Protein AF-A0A2U2HDL1-F1 (afdb_monomer_lite)

Radius of gyration: 18.87 Å; chains: 1; bounding box: 40×38×46 Å

pLDDT: mean 81.17, std 16.38, range [39.19, 97.19]

Secondary structure (DSSP, 8-state):
--SSSSTTSGGG-S--B-STTEEEEEEEE---B---SS--SEETTEESSEEEE-TTTTEEEESS--BSTTT-EEEEEEEEEEETTEEEEEEEEEE--

Organism: NCBI:txid1524097

Structure (mmCIF, N/CA/C/O backbone):
data_AF-A0A2U2HDL1-F1
#
_entry.id   AF-A0A2U2HDL1-F1
#
loop_
_atom_site.group_PDB
_atom_site.id
_atom_site.type_symbol
_atom_site.label_atom_id
_atom_site.label_alt_id
_atom_site.label_comp_id
_atom_site.label_asym_id
_atom_site.label_entity_id
_atom_site.label_seq_id
_atom_site.pdbx_PDB_ins_code
_atom_site.Cartn_x
_atom_site.Cartn_y
_atom_site.Cartn_z
_atom_site.occupancy
_atom_site.B_iso_or_equiv
_atom_site.auth_seq_id
_atom_site.auth_comp_id
_atom_site.auth_asym_id
_atom_site.auth_atom_id
_atom_site.pdbx_PDB_model_num
ATOM 1 N N . MET A 1 1 ? 8.806 -22.110 -11.067 1.00 39.19 1 MET A N 1
ATOM 2 C CA . MET A 1 1 ? 7.384 -22.530 -11.036 1.00 39.19 1 MET A CA 1
ATOM 3 C C . MET A 1 1 ? 6.860 -22.709 -9.598 1.00 39.19 1 MET A C 1
ATOM 5 O O . MET A 1 1 ? 6.231 -23.709 -9.299 1.00 39.19 1 MET A O 1
ATOM 9 N N . LYS A 1 2 ? 7.123 -21.758 -8.684 1.00 40.47 2 LYS A N 1
ATOM 10 C CA . LYS A 1 2 ? 6.699 -21.819 -7.261 1.00 40.47 2 LYS A CA 1
ATOM 11 C C . LYS A 1 2 ? 5.868 -20.601 -6.814 1.00 40.47 2 LYS A C 1
ATOM 13 O O . LYS A 1 2 ? 5.562 -20.474 -5.641 1.00 40.47 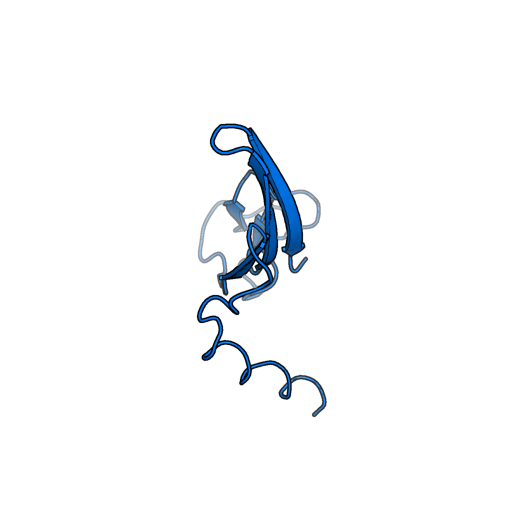2 LYS A O 1
ATOM 18 N N . LYS A 1 3 ? 5.515 -19.701 -7.741 1.00 44.44 3 LYS A N 1
ATOM 19 C CA . LYS A 1 3 ? 4.837 -18.425 -7.441 1.00 44.44 3 LYS A CA 1
ATOM 20 C C . LYS A 1 3 ? 3.340 -18.410 -7.786 1.00 44.44 3 LYS A C 1
ATOM 22 O O . LYS A 1 3 ? 2.715 -17.370 -7.655 1.00 44.44 3 LYS A O 1
ATOM 27 N N . LEU A 1 4 ? 2.764 -19.531 -8.234 1.00 47.38 4 LEU A N 1
ATOM 28 C CA . LEU A 1 4 ? 1.398 -19.550 -8.780 1.00 47.38 4 LEU A CA 1
ATOM 29 C C . LEU A 1 4 ? 0.328 -20.155 -7.856 1.00 47.38 4 LEU A C 1
ATOM 31 O O . LEU A 1 4 ? -0.830 -20.222 -8.246 1.00 47.38 4 LEU A O 1
ATOM 35 N N . THR A 1 5 ? 0.677 -20.591 -6.645 1.00 50.91 5 THR A N 1
ATOM 36 C CA . THR A 1 5 ? -0.255 -21.366 -5.802 1.00 50.91 5 THR A CA 1
ATOM 37 C C . THR A 1 5 ? -1.117 -20.511 -4.860 1.00 50.91 5 THR A C 1
ATOM 39 O O . THR A 1 5 ? -1.984 -21.049 -4.187 1.00 50.91 5 THR A O 1
ATOM 42 N N . VAL A 1 6 ? -0.929 -19.187 -4.797 1.00 53.41 6 VAL A N 1
ATOM 43 C CA . VAL A 1 6 ? -1.627 -18.340 -3.799 1.00 53.41 6 VAL A CA 1
ATOM 44 C C . VAL A 1 6 ? -2.924 -17.701 -4.336 1.00 53.41 6 VAL A C 1
ATOM 46 O O . VAL A 1 6 ? -3.755 -17.242 -3.561 1.00 53.41 6 VAL A O 1
ATOM 49 N N . ALA A 1 7 ? -3.174 -17.719 -5.648 1.00 48.94 7 ALA A N 1
ATOM 50 C CA . ALA A 1 7 ? -4.215 -16.880 -6.255 1.00 48.94 7 ALA A CA 1
ATOM 51 C C . ALA A 1 7 ? -5.658 -17.443 -6.250 1.00 48.94 7 ALA A C 1
ATOM 53 O O . ALA A 1 7 ? -6.553 -16.774 -6.756 1.00 48.94 7 ALA A O 1
ATOM 54 N N . ILE A 1 8 ? -5.932 -18.632 -5.692 1.00 50.06 8 ILE A N 1
ATOM 55 C CA . ILE A 1 8 ? -7.269 -19.278 -5.789 1.00 50.06 8 ILE A CA 1
ATOM 56 C C . ILE A 1 8 ? -7.982 -19.405 -4.420 1.00 50.06 8 ILE A C 1
ATOM 58 O O . ILE A 1 8 ? -8.942 -20.148 -4.270 1.00 50.06 8 ILE A O 1
ATOM 62 N N . LEU A 1 9 ? -7.578 -18.637 -3.402 1.00 48.91 9 LEU A N 1
ATOM 63 C CA . LEU A 1 9 ? -8.272 -18.613 -2.096 1.00 48.91 9 LEU A CA 1
ATOM 64 C C . LEU A 1 9 ? -9.050 -17.317 -1.805 1.00 48.91 9 LEU A C 1
ATOM 66 O O . LEU A 1 9 ? -9.687 -17.213 -0.762 1.00 48.91 9 LEU A O 1
ATOM 70 N N . LEU A 1 10 ? -9.062 -16.340 -2.720 1.00 52.41 10 LEU A N 1
ATOM 71 C CA . LEU A 1 10 ? -9.717 -15.042 -2.482 1.00 52.41 10 LEU A CA 1
ATOM 72 C C . LEU A 1 10 ? -11.224 -15.002 -2.800 1.00 52.41 10 LEU A C 1
ATOM 74 O O . LEU A 1 10 ? -11.866 -13.987 -2.548 1.00 52.41 10 LEU A O 1
ATOM 78 N N . ALA A 1 11 ? -11.820 -16.084 -3.307 1.00 47.03 11 ALA A N 1
ATOM 79 C CA . ALA A 1 11 ? -13.237 -16.094 -3.691 1.00 47.03 11 ALA A CA 1
ATOM 80 C C . ALA A 1 11 ? -14.209 -16.486 -2.557 1.00 47.03 11 ALA A C 1
ATOM 82 O O . ALA A 1 11 ? -15.417 -16.501 -2.777 1.00 47.03 11 ALA A O 1
ATOM 83 N N . SER A 1 12 ? -13.718 -16.787 -1.348 1.00 48.75 12 SER A N 1
ATOM 84 C CA . SER A 1 12 ? -14.558 -17.209 -0.214 1.00 48.75 12 SER A CA 1
ATOM 85 C C . SER A 1 12 ? -14.420 -16.338 1.037 1.00 48.75 12 SER A C 1
ATOM 87 O O . SER A 1 12 ? -14.768 -16.791 2.124 1.00 48.75 12 SER A O 1
ATOM 89 N N . ALA A 1 13 ? -13.973 -15.083 0.917 1.00 51.62 13 ALA A N 1
ATOM 90 C CA . ALA A 1 13 ? -14.001 -14.112 2.019 1.00 51.62 13 ALA A CA 1
ATOM 91 C C . ALA A 1 13 ? -15.434 -13.604 2.310 1.00 51.62 13 ALA A C 1
ATOM 93 O O . ALA A 1 13 ? -15.677 -12.410 2.460 1.00 51.62 13 ALA A O 1
ATOM 94 N N . GLY A 1 14 ? -16.407 -14.516 2.368 1.00 51.00 14 GLY A N 1
ATOM 95 C CA . GLY A 1 14 ? -17.639 -14.286 3.107 1.00 51.00 14 GLY A CA 1
ATOM 96 C C . GLY A 1 14 ? -17.284 -14.323 4.587 1.00 51.00 14 GLY A C 1
ATOM 97 O O . GLY A 1 14 ? -16.564 -15.225 5.012 1.00 51.00 14 GLY A O 1
ATOM 98 N N . ALA A 1 15 ? -17.724 -13.313 5.339 1.00 54.72 15 ALA A N 1
ATOM 99 C CA . ALA A 1 15 ? -17.468 -13.176 6.768 1.00 54.72 15 ALA A CA 1
ATOM 100 C C . ALA A 1 15 ? -17.613 -14.533 7.475 1.00 54.72 15 ALA A C 1
ATOM 102 O O . ALA A 1 15 ? -18.714 -15.075 7.584 1.00 54.72 15 ALA A O 1
ATOM 103 N N . ALA A 1 16 ? -16.495 -15.105 7.9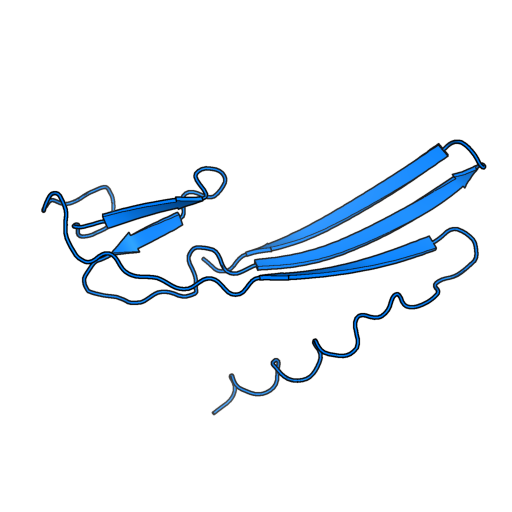24 1.00 54.16 16 ALA A N 1
ATOM 104 C CA . ALA A 1 16 ? -16.542 -16.269 8.787 1.00 54.16 16 ALA A CA 1
ATOM 105 C C . ALA A 1 16 ? -17.179 -15.798 10.096 1.00 54.16 16 ALA A C 1
ATOM 107 O O . ALA A 1 16 ? -16.659 -14.885 10.743 1.00 54.16 16 ALA A O 1
ATOM 108 N N . SER A 1 17 ? -18.332 -16.372 10.443 1.00 53.00 17 SER A N 1
ATOM 109 C CA . SER A 1 17 ? -19.024 -16.085 11.696 1.00 53.00 17 SER A CA 1
ATOM 110 C C . SER A 1 17 ? -18.148 -16.586 12.844 1.00 53.00 17 SER A C 1
ATOM 112 O O . SER A 1 17 ? -18.206 -17.752 13.226 1.00 53.00 17 SER A O 1
ATOM 114 N N . ALA A 1 18 ? -17.263 -15.723 13.337 1.00 55.25 18 ALA A N 1
ATOM 115 C CA . ALA A 1 18 ? -16.534 -15.962 14.567 1.00 55.25 18 ALA A CA 1
ATOM 116 C C . ALA A 1 18 ? -17.482 -15.734 15.760 1.00 55.25 18 ALA A C 1
ATOM 118 O O . ALA A 1 18 ? -18.564 -15.172 15.596 1.00 55.25 18 ALA A O 1
ATOM 119 N N . ALA A 1 19 ? -17.110 -16.264 16.927 1.00 62.09 19 ALA A N 1
ATOM 120 C CA . ALA A 1 19 ? -17.921 -16.299 18.147 1.00 62.09 19 ALA A CA 1
ATOM 121 C C . ALA A 1 19 ? -18.609 -14.961 18.486 1.00 62.09 19 ALA A C 1
ATOM 123 O O . ALA A 1 19 ? -18.153 -13.905 18.059 1.00 62.09 19 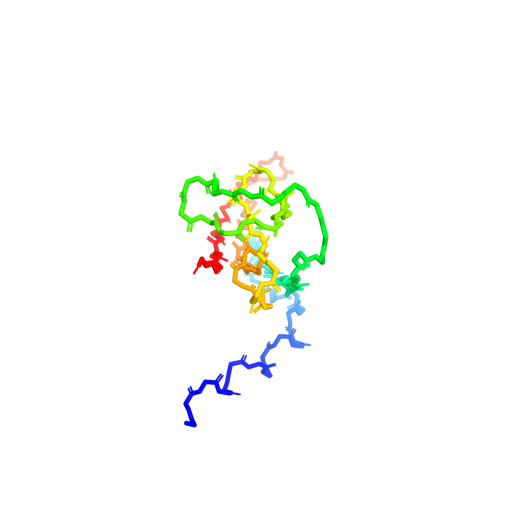ALA A O 1
ATOM 124 N N . ASP A 1 20 ? -19.681 -15.020 19.281 1.00 74.44 20 ASP A N 1
ATOM 125 C CA . ASP A 1 20 ? -20.544 -13.881 19.624 1.00 74.44 20 ASP A CA 1
ATOM 126 C C . ASP A 1 20 ? -19.724 -12.612 19.955 1.00 74.44 20 ASP A C 1
ATOM 128 O O . ASP A 1 20 ? -18.970 -12.569 20.928 1.00 74.44 20 ASP A O 1
ATOM 132 N N . GLY A 1 21 ? -19.806 -11.601 19.083 1.00 83.62 21 GLY A N 1
ATOM 133 C CA . GLY A 1 21 ? -19.074 -10.334 19.204 1.00 83.62 21 GLY A CA 1
ATOM 134 C C . GLY A 1 21 ? -17.746 -10.208 18.437 1.00 83.62 21 GLY A C 1
ATOM 135 O O . GLY A 1 21 ? -17.247 -9.087 18.335 1.00 83.62 21 GLY A O 1
ATOM 136 N N . LEU A 1 22 ? -17.181 -11.272 17.855 1.00 90.19 22 LEU A N 1
ATOM 137 C CA . LEU A 1 22 ? -15.977 -11.214 17.009 1.00 90.19 22 LEU A CA 1
ATOM 138 C C . LEU A 1 22 ? -16.345 -11.212 15.517 1.00 90.19 22 LEU A C 1
ATOM 140 O O . LEU A 1 22 ? -17.002 -12.114 15.014 1.00 90.19 22 LEU A O 1
ATOM 144 N N . THR A 1 23 ? -15.871 -10.212 14.778 1.00 92.06 23 THR A N 1
ATOM 145 C CA . THR A 1 23 ? -15.963 -10.140 13.314 1.00 92.06 23 THR A CA 1
ATOM 146 C C . THR A 1 23 ? -14.568 -10.170 12.712 1.00 92.06 23 THR A C 1
ATOM 148 O O . THR A 1 23 ? -13.705 -9.379 13.096 1.00 92.06 23 THR A O 1
ATOM 151 N N . VAL A 1 24 ? -14.367 -11.055 11.738 1.00 90.81 24 VAL A N 1
ATOM 152 C CA . VAL A 1 24 ? -13.135 -11.138 10.951 1.00 90.81 24 VAL A CA 1
ATOM 153 C C . VAL A 1 24 ? -13.452 -10.752 9.514 1.00 90.81 24 VAL A C 1
ATOM 155 O O . VAL A 1 24 ? -14.339 -11.336 8.891 1.00 90.81 24 VAL A O 1
ATOM 158 N N . SER A 1 25 ? -12.728 -9.771 8.987 1.00 91.56 25 SER A N 1
ATOM 159 C CA . SER A 1 25 ? -12.805 -9.365 7.587 1.00 91.56 25 SER A CA 1
ATOM 160 C C . SER A 1 25 ? -11.412 -9.217 6.989 1.00 91.56 25 SER A C 1
ATOM 162 O O . SER A 1 25 ? -10.410 -9.108 7.696 1.00 91.56 25 SER A O 1
ATOM 164 N N . GLY A 1 26 ? -11.340 -9.240 5.666 1.00 92.00 26 GLY A N 1
ATOM 165 C CA . GLY A 1 26 ? -10.098 -9.049 4.938 1.00 92.00 26 GLY A CA 1
ATOM 166 C C . GLY A 1 26 ? -10.345 -8.354 3.614 1.00 92.00 26 GLY A C 1
ATOM 167 O O . GLY A 1 26 ? -11.483 -8.251 3.155 1.00 92.00 26 GLY A O 1
ATOM 168 N N . PHE A 1 27 ? -9.267 -7.868 3.018 1.00 92.31 27 PHE A N 1
ATOM 169 C CA . PHE A 1 27 ? -9.285 -7.225 1.713 1.00 92.31 27 PHE A CA 1
ATOM 170 C C . PHE A 1 27 ? -7.976 -7.486 0.975 1.00 92.31 27 PHE A C 1
ATOM 172 O O . PHE A 1 27 ? -6.947 -7.777 1.587 1.00 92.31 27 PHE A O 1
ATOM 179 N N . ALA A 1 28 ? -8.029 -7.371 -0.347 1.00 93.44 28 ALA A N 1
ATOM 180 C CA . ALA A 1 28 ? -6.862 -7.395 -1.207 1.00 93.44 28 ALA A CA 1
ATOM 181 C C . ALA A 1 28 ? -7.091 -6.473 -2.403 1.00 93.44 28 ALA A C 1
ATOM 183 O O . ALA A 1 28 ? -8.176 -6.459 -2.985 1.00 93.44 28 ALA A O 1
ATOM 184 N N . THR A 1 29 ? -6.044 -5.750 -2.771 1.00 90.62 29 THR A N 1
ATOM 185 C CA . THR A 1 29 ? -5.994 -4.850 -3.916 1.00 90.62 29 THR A CA 1
ATOM 186 C C . THR A 1 29 ? -4.814 -5.259 -4.781 1.00 90.62 29 THR A C 1
ATOM 188 O O . THR A 1 29 ? -3.694 -5.396 -4.289 1.00 90.62 29 THR A O 1
ATOM 191 N N . VAL A 1 30 ? -5.067 -5.440 -6.076 1.00 92.44 30 VAL A N 1
ATOM 192 C CA . VAL A 1 30 ? -4.019 -5.611 -7.084 1.00 92.44 30 VAL A CA 1
ATOM 193 C C . VAL A 1 30 ? -3.967 -4.330 -7.898 1.00 92.44 30 VAL A C 1
ATOM 195 O O . VAL A 1 30 ? -4.951 -3.968 -8.542 1.00 92.44 30 VAL A O 1
ATOM 198 N N . ALA A 1 31 ? -2.827 -3.652 -7.858 1.00 91.06 31 ALA A N 1
ATOM 199 C CA . ALA A 1 31 ? -2.605 -2.396 -8.557 1.00 91.06 31 ALA A CA 1
ATOM 200 C C . ALA A 1 31 ? -1.339 -2.505 -9.403 1.00 91.06 31 ALA A C 1
ATOM 202 O O . ALA A 1 31 ? -0.317 -3.014 -8.949 1.00 91.06 31 ALA A O 1
ATOM 203 N N . GLY A 1 32 ? -1.425 -2.057 -10.653 1.00 91.94 32 GLY A N 1
ATOM 204 C CA . GLY A 1 32 ? -0.382 -2.252 -11.646 1.00 91.94 32 GLY A CA 1
ATOM 205 C C . GLY A 1 32 ? -0.260 -1.074 -12.586 1.00 91.94 32 GLY A C 1
ATOM 206 O O . GLY A 1 32 ? -1.267 -0.572 -13.081 1.00 91.94 32 GLY A O 1
ATOM 207 N N . GLY A 1 33 ? 0.970 -0.656 -12.859 1.00 91.88 3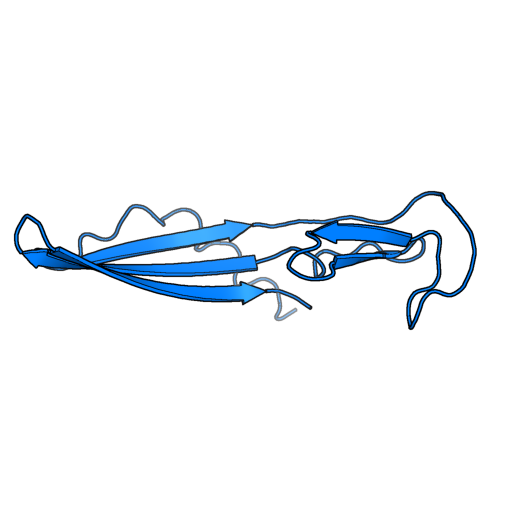3 GLY A N 1
ATOM 208 C CA . GLY A 1 33 ? 1.207 0.535 -13.657 1.00 91.88 33 GLY A CA 1
ATOM 209 C C . GLY A 1 33 ? 2.628 0.651 -14.181 1.00 91.88 33 GLY A C 1
ATOM 210 O O . GLY A 1 33 ? 3.533 -0.098 -13.810 1.00 91.88 33 GLY A O 1
ATOM 211 N N . LYS A 1 34 ? 2.802 1.617 -15.077 1.00 92.25 34 LYS A N 1
ATOM 212 C CA . LYS A 1 34 ? 4.084 2.140 -15.547 1.00 92.25 34 LYS A CA 1
ATOM 213 C C . LYS A 1 34 ? 3.893 3.599 -15.931 1.00 92.25 34 LYS A C 1
ATOM 215 O O . LYS A 1 34 ? 2.797 3.985 -16.341 1.00 92.25 34 LYS A O 1
ATOM 220 N N . ALA A 1 35 ? 4.957 4.386 -15.861 1.00 91.44 35 ALA A N 1
ATOM 221 C CA . ALA A 1 35 ? 4.941 5.701 -16.480 1.00 91.44 35 ALA A CA 1
ATOM 222 C C . ALA A 1 35 ? 5.076 5.560 -18.007 1.00 91.44 35 ALA A C 1
ATOM 224 O O . ALA A 1 35 ? 5.662 4.601 -18.518 1.00 91.44 35 ALA A O 1
ATOM 225 N N . PHE A 1 36 ? 4.527 6.513 -18.755 1.00 88.00 36 PHE A N 1
ATOM 226 C CA . PHE A 1 36 ? 4.632 6.534 -20.218 1.00 88.00 36 PHE A CA 1
ATOM 227 C C . PHE A 1 36 ? 5.468 7.712 -20.698 1.00 88.00 36 PHE A C 1
ATOM 229 O O . PHE A 1 36 ? 6.366 7.529 -21.525 1.00 88.00 36 PHE A O 1
ATOM 236 N N . ASP A 1 37 ? 5.200 8.889 -20.146 1.00 84.50 37 ASP A N 1
ATOM 237 C CA . ASP A 1 37 ? 5.826 10.145 -20.527 1.00 84.50 37 ASP A CA 1
ATOM 238 C C . ASP A 1 37 ? 5.846 11.120 -19.341 1.00 84.50 37 ASP A C 1
ATOM 240 O O . ASP A 1 37 ? 5.174 10.884 -18.334 1.00 84.50 37 ASP A O 1
ATOM 244 N N . GLY A 1 38 ? 6.643 12.181 -19.436 1.00 78.94 38 GLY A N 1
ATOM 245 C CA . GLY A 1 38 ? 6.860 13.150 -18.362 1.00 78.94 38 GLY A CA 1
ATOM 246 C C . GLY A 1 38 ? 8.273 13.726 -18.384 1.00 78.94 38 GLY A C 1
ATOM 247 O O . GLY A 1 38 ? 9.042 13.489 -19.312 1.00 78.94 38 GLY A O 1
ATOM 248 N N . TYR A 1 39 ? 8.635 14.479 -17.345 1.00 77.88 39 TYR A N 1
ATOM 249 C CA . TYR A 1 39 ? 9.992 15.009 -17.223 1.00 77.88 39 TYR A CA 1
ATOM 250 C C . TYR A 1 39 ? 11.019 13.870 -17.136 1.00 77.88 39 TYR A C 1
ATOM 252 O O . TYR A 1 39 ? 10.922 12.986 -16.282 1.00 77.88 39 TYR A O 1
ATOM 260 N N . THR A 1 40 ? 12.006 13.903 -18.028 1.00 78.31 40 THR A N 1
ATOM 261 C CA . THR A 1 40 ? 13.146 12.985 -18.043 1.00 78.31 40 THR A CA 1
ATOM 262 C C . THR A 1 40 ? 14.267 13.526 -17.167 1.00 78.31 40 THR A C 1
ATOM 264 O O . THR A 1 40 ? 14.839 14.577 -17.457 1.00 78.31 40 THR A O 1
ATOM 267 N N . GLY A 1 41 ? 14.588 12.787 -16.111 1.00 79.81 41 GLY A N 1
ATOM 268 C CA . GLY A 1 41 ? 15.664 13.066 -15.167 1.00 79.81 41 GLY A CA 1
ATOM 269 C C . GLY A 1 41 ? 15.714 11.987 -14.088 1.00 79.81 41 GLY A C 1
ATOM 270 O O . GLY A 1 41 ? 14.800 11.169 -13.988 1.00 79.81 41 GLY A O 1
ATOM 271 N N . ASP A 1 42 ? 16.770 11.983 -13.286 1.00 80.12 42 ASP A N 1
ATOM 272 C CA . ASP A 1 42 ? 16.870 11.062 -12.154 1.00 80.12 42 ASP A CA 1
ATOM 273 C C . ASP A 1 42 ? 16.185 11.687 -10.928 1.00 80.12 42 ASP A C 1
ATOM 275 O O . ASP A 1 42 ? 16.462 12.835 -10.567 1.00 80.12 42 ASP A O 1
ATOM 279 N N . PHE A 1 43 ? 15.278 10.941 -10.293 1.00 74.81 43 PHE A N 1
ATOM 280 C CA . PHE A 1 43 ? 14.641 11.324 -9.032 1.00 74.81 43 PHE A CA 1
ATOM 281 C C . PHE A 1 43 ? 14.915 10.247 -7.984 1.00 74.81 43 PHE A C 1
ATOM 283 O O . PHE A 1 43 ? 14.349 9.156 -8.039 1.00 74.81 43 PHE A O 1
ATOM 290 N N . LEU A 1 44 ? 15.782 10.561 -7.016 1.00 83.62 44 LEU A N 1
ATOM 291 C CA . LEU A 1 44 ? 16.312 9.587 -6.056 1.00 83.62 44 LEU A CA 1
ATOM 292 C C . LEU A 1 44 ? 16.936 8.384 -6.789 1.00 83.62 44 LEU A C 1
ATOM 294 O O . LEU A 1 44 ? 17.921 8.549 -7.502 1.00 83.62 44 LEU A O 1
ATOM 298 N N . GLU A 1 45 ? 16.373 7.191 -6.611 1.00 81.19 45 GLU A N 1
ATOM 299 C CA . GLU A 1 45 ? 16.801 5.945 -7.256 1.00 81.19 45 GLU A CA 1
ATOM 300 C C . GLU A 1 45 ? 16.019 5.612 -8.539 1.00 81.19 45 GLU A C 1
ATOM 302 O O . GLU A 1 45 ? 16.336 4.631 -9.211 1.00 81.19 45 GLU A O 1
ATOM 307 N N . PHE A 1 46 ? 15.014 6.422 -8.891 1.00 81.06 46 PHE A N 1
ATOM 308 C CA . PHE A 1 46 ? 14.110 6.169 -10.010 1.00 81.06 46 PHE A CA 1
ATOM 309 C C . PHE A 1 46 ? 14.536 6.913 -11.276 1.00 81.06 46 PHE A C 1
ATOM 311 O O . PHE A 1 46 ? 14.883 8.099 -11.246 1.00 81.06 46 PHE A O 1
ATOM 318 N N . LYS A 1 47 ? 14.443 6.217 -12.413 1.00 84.06 47 LYS A N 1
ATOM 319 C CA . LYS A 1 47 ? 14.710 6.765 -13.745 1.00 84.06 47 LYS A CA 1
ATOM 320 C C . LYS A 1 47 ? 13.417 7.258 -14.379 1.00 84.06 47 LYS A C 1
ATOM 322 O O . LYS A 1 47 ? 12.579 6.461 -14.813 1.00 84.06 47 LYS A O 1
ATOM 327 N N . CYS A 1 48 ? 13.256 8.577 -14.448 1.00 84.19 48 CYS A N 1
ATOM 328 C CA . CYS A 1 48 ? 12.034 9.177 -14.969 1.00 84.19 48 CYS A CA 1
ATOM 329 C C . CYS A 1 48 ? 12.007 9.243 -16.512 1.00 84.19 48 CYS A C 1
ATOM 331 O O . CYS A 1 48 ? 13.059 9.260 -17.154 1.00 84.19 48 CYS A O 1
ATOM 333 N N . PRO A 1 49 ? 10.816 9.255 -17.144 1.00 88.62 49 PRO A N 1
ATOM 334 C CA . PRO A 1 49 ? 9.542 9.710 -16.592 1.00 88.62 49 PRO A CA 1
ATOM 335 C C . PRO A 1 49 ? 9.001 8.785 -15.503 1.00 88.62 49 PRO A C 1
ATOM 337 O O . PRO A 1 49 ? 8.987 7.565 -15.669 1.00 88.62 49 PRO A O 1
ATOM 340 N N . CYS A 1 50 ? 8.596 9.392 -14.385 1.00 88.38 50 CYS A N 1
ATOM 341 C CA . CYS A 1 50 ? 8.051 8.706 -13.225 1.00 88.38 50 CYS A CA 1
ATOM 342 C C . CYS A 1 50 ? 6.635 9.207 -12.933 1.00 88.38 50 CYS A C 1
ATOM 344 O O . CYS A 1 50 ? 6.340 10.386 -13.127 1.00 88.38 50 CYS A O 1
ATOM 346 N N . PHE A 1 51 ? 5.779 8.330 -12.420 1.00 88.12 51 PHE A N 1
ATOM 347 C CA . PHE A 1 51 ? 4.472 8.688 -11.876 1.00 88.12 51 PHE A CA 1
ATOM 348 C C . PHE A 1 51 ? 4.440 8.345 -10.387 1.00 88.12 51 PHE A C 1
ATOM 350 O O . PHE A 1 51 ? 4.697 7.199 -10.017 1.00 88.12 51 PHE A O 1
ATOM 357 N N . ILE A 1 52 ? 4.137 9.342 -9.554 1.00 86.75 52 ILE A N 1
ATOM 358 C CA . ILE A 1 52 ? 3.968 9.168 -8.110 1.00 86.75 52 ILE A CA 1
ATOM 359 C C . ILE A 1 52 ? 2.484 8.905 -7.853 1.00 86.75 52 ILE A C 1
ATOM 361 O O . ILE A 1 52 ? 1.652 9.795 -8.032 1.00 86.75 52 ILE A O 1
ATOM 365 N N . GLY A 1 53 ? 2.170 7.672 -7.471 1.00 84.06 53 GLY A N 1
ATOM 366 C CA . GLY A 1 53 ? 0.854 7.258 -6.993 1.00 84.06 53 GLY A CA 1
ATOM 367 C C . GLY A 1 53 ? 0.868 7.108 -5.475 1.00 84.06 53 GLY A C 1
ATOM 368 O O . GLY A 1 53 ? 1.942 7.013 -4.884 1.00 84.06 53 GLY A O 1
ATOM 369 N N . ASN A 1 54 ? -0.317 7.080 -4.854 1.00 83.12 54 ASN A N 1
ATOM 370 C CA . ASN A 1 54 ? -0.494 6.664 -3.454 1.00 83.12 54 ASN A CA 1
ATOM 371 C C . ASN A 1 54 ? 0.553 7.296 -2.516 1.00 83.12 54 ASN A C 1
ATOM 373 O O . ASN A 1 54 ? 1.529 6.685 -2.066 1.00 83.12 54 ASN A O 1
ATOM 377 N N . TYR A 1 55 ? 0.375 8.606 -2.322 1.00 82.44 55 TYR A N 1
ATOM 378 C CA . TYR A 1 55 ? 1.303 9.480 -1.603 1.00 82.44 55 TYR A CA 1
ATOM 379 C C . TYR A 1 55 ? 1.510 9.051 -0.149 1.00 82.44 55 TYR A C 1
ATOM 381 O O . TYR A 1 55 ? 2.570 9.302 0.419 1.00 82.44 55 TYR A O 1
ATOM 389 N N . GLU A 1 56 ? 0.531 8.373 0.443 1.00 80.12 56 GLU A N 1
ATOM 390 C CA . GLU A 1 56 ? 0.607 7.776 1.770 1.00 80.12 56 GLU A CA 1
ATOM 391 C C . GLU A 1 56 ? 1.645 6.646 1.866 1.00 80.12 56 GLU A C 1
ATOM 393 O O . GLU A 1 56 ? 2.106 6.326 2.966 1.00 80.12 56 GLU A O 1
ATOM 398 N N . HIS A 1 57 ? 2.046 6.055 0.734 1.00 80.50 57 HIS A N 1
ATOM 399 C CA . HIS A 1 57 ? 3.016 4.962 0.679 1.00 80.50 57 HIS A CA 1
ATOM 400 C C . HIS A 1 57 ? 4.171 5.180 -0.322 1.00 80.50 57 HIS A C 1
ATOM 402 O O . HIS A 1 57 ? 4.981 4.270 -0.533 1.00 80.50 57 HIS A O 1
ATOM 408 N N . GLY A 1 58 ? 4.271 6.365 -0.935 1.00 83.75 58 GLY A N 1
ATOM 409 C CA . GLY A 1 58 ? 5.391 6.759 -1.803 1.00 83.75 58 GLY A CA 1
ATOM 410 C C . GLY A 1 58 ? 5.546 5.907 -3.066 1.00 83.75 58 GLY A C 1
ATOM 411 O O . GLY A 1 58 ? 6.667 5.630 -3.492 1.00 83.75 58 GLY A O 1
ATOM 412 N N . ALA A 1 59 ? 4.438 5.439 -3.637 1.00 88.12 59 ALA A N 1
ATOM 413 C CA . ALA A 1 59 ? 4.448 4.528 -4.774 1.00 88.12 59 ALA A CA 1
ATOM 414 C C . ALA A 1 59 ? 4.994 5.225 -6.035 1.00 88.12 59 ALA A C 1
ATOM 416 O O . ALA A 1 59 ? 4.475 6.262 -6.447 1.00 88.12 59 ALA A O 1
ATOM 417 N N . THR A 1 60 ? 6.039 4.669 -6.662 1.00 89.00 60 THR A N 1
ATOM 418 C CA . THR A 1 60 ? 6.698 5.308 -7.817 1.00 89.00 60 THR A CA 1
ATOM 419 C C . THR A 1 60 ? 6.794 4.355 -9.004 1.00 89.00 60 THR A C 1
ATOM 421 O O . THR A 1 60 ? 7.430 3.304 -8.946 1.00 89.00 60 THR A O 1
ATOM 424 N N . TYR A 1 61 ? 6.163 4.731 -10.113 1.00 90.00 61 TYR A N 1
ATOM 425 C CA . TYR A 1 61 ? 6.173 3.974 -11.362 1.00 90.00 61 TYR A CA 1
ATOM 426 C C . TYR A 1 61 ? 7.143 4.584 -12.362 1.00 90.00 61 TYR A C 1
ATOM 428 O O . TYR A 1 61 ? 7.109 5.789 -12.576 1.00 90.00 61 TYR A O 1
ATOM 436 N N . GLU A 1 62 ? 7.943 3.755 -13.029 1.00 90.62 62 GLU A N 1
ATOM 437 C CA . GLU A 1 62 ? 8.950 4.182 -14.010 1.00 90.62 62 GLU A CA 1
ATOM 438 C C . GLU A 1 62 ? 8.541 3.808 -15.440 1.00 90.62 62 GLU A C 1
ATOM 440 O O . GLU A 1 62 ? 7.636 2.996 -15.662 1.00 90.62 62 GLU A O 1
ATOM 445 N N . LYS A 1 63 ? 9.222 4.389 -16.434 1.00 89.75 63 LYS A N 1
ATOM 446 C CA . LYS A 1 63 ? 8.952 4.127 -17.857 1.00 89.75 63 LYS A CA 1
ATOM 447 C C . LYS A 1 63 ? 9.280 2.697 -18.277 1.00 89.75 63 LYS A C 1
ATOM 449 O O . LYS A 1 63 ? 8.519 2.054 -19.012 1.00 89.75 63 LYS A O 1
ATOM 454 N N . ASP A 1 64 ? 10.431 2.220 -17.819 1.00 87.56 64 ASP A N 1
ATOM 455 C CA . ASP A 1 64 ? 11.076 1.017 -18.346 1.00 87.56 64 ASP A CA 1
ATOM 456 C C . ASP A 1 64 ? 10.565 -0.269 -17.686 1.00 87.56 64 ASP A C 1
ATOM 458 O O . ASP A 1 64 ? 10.878 -1.371 -18.134 1.00 87.56 64 ASP A O 1
ATOM 462 N N . ARG A 1 65 ? 9.731 -0.144 -16.646 1.00 88.00 65 ARG A N 1
ATOM 463 C CA . ARG A 1 65 ? 9.237 -1.272 -15.857 1.00 88.00 65 ARG A CA 1
ATOM 464 C C . ARG A 1 65 ? 7.760 -1.116 -15.520 1.00 88.00 65 ARG A C 1
ATOM 466 O O . ARG A 1 65 ? 7.356 -0.169 -14.855 1.00 88.00 65 ARG A O 1
ATOM 473 N N . PHE A 1 66 ? 6.969 -2.106 -15.922 1.00 90.38 66 PHE A N 1
ATOM 474 C CA . PHE A 1 66 ? 5.644 -2.318 -15.348 1.00 90.38 66 PHE A CA 1
ATOM 475 C C . PHE A 1 66 ? 5.796 -2.949 -13.966 1.00 90.38 66 PHE A C 1
ATOM 477 O O . PHE A 1 66 ? 6.501 -3.949 -13.825 1.00 90.38 66 PHE A O 1
ATOM 484 N N . SER A 1 67 ? 5.156 -2.364 -12.959 1.00 89.44 67 SER A N 1
ATOM 485 C CA . SER A 1 67 ? 5.227 -2.837 -11.579 1.00 89.44 67 SER A CA 1
ATOM 486 C C . SER A 1 67 ? 3.833 -3.121 -11.042 1.00 89.44 67 SER A C 1
ATOM 488 O O . SER A 1 67 ? 2.913 -2.332 -11.252 1.00 89.44 67 SER A O 1
ATOM 490 N N . LEU A 1 68 ? 3.700 -4.244 -10.337 1.00 91.38 68 LEU A N 1
ATOM 491 C CA . LEU A 1 68 ? 2.562 -4.532 -9.462 1.00 91.38 68 LEU A CA 1
ATOM 492 C C . LEU A 1 68 ? 2.880 -4.196 -8.000 1.00 91.38 68 LEU A C 1
ATOM 494 O O . LEU A 1 68 ? 1.985 -4.186 -7.158 1.00 91.38 68 LEU A O 1
ATOM 498 N N . ASP A 1 69 ? 4.150 -3.923 -7.701 1.00 88.19 69 ASP A N 1
ATOM 499 C CA . ASP A 1 69 ? 4.651 -3.907 -6.334 1.00 88.19 69 ASP A CA 1
ATOM 500 C C . ASP A 1 69 ? 4.430 -2.557 -5.640 1.00 88.19 69 ASP A C 1
ATOM 502 O O . ASP A 1 69 ? 4.453 -2.473 -4.418 1.00 88.19 69 ASP A O 1
ATOM 506 N N . GLN A 1 70 ? 4.137 -1.505 -6.404 1.00 86.94 70 GLN A N 1
ATOM 507 C CA . GLN A 1 70 ? 4.022 -0.151 -5.864 1.00 86.94 70 GLN A CA 1
ATOM 508 C C . GLN A 1 70 ? 2.812 0.018 -4.932 1.00 86.94 70 GLN A C 1
ATOM 510 O O . GLN A 1 70 ? 2.897 0.688 -3.904 1.00 86.94 70 GLN A O 1
ATOM 515 N N . GLU A 1 71 ? 1.681 -0.597 -5.275 1.00 90.38 71 GLU A N 1
ATOM 516 C CA . GLU A 1 71 ? 0.396 -0.314 -4.619 1.00 90.38 71 GLU A CA 1
ATOM 517 C C . GLU A 1 71 ? -0.438 -1.567 -4.322 1.00 90.38 71 GLU A C 1
ATOM 519 O O . GLU A 1 71 ? -1.525 -1.463 -3.753 1.00 90.38 71 GLU A O 1
ATOM 524 N N . SER A 1 72 ? 0.044 -2.763 -4.680 1.00 92.69 72 SER A N 1
ATOM 525 C CA . SER A 1 72 ? -0.662 -3.989 -4.310 1.00 92.69 72 SER A CA 1
ATOM 526 C C . SER A 1 72 ? -0.549 -4.234 -2.807 1.00 92.69 72 SER A C 1
ATOM 528 O O . SER A 1 72 ? 0.512 -4.105 -2.193 1.00 92.69 72 SER A O 1
ATOM 530 N N . LEU A 1 73 ? -1.669 -4.588 -2.187 1.00 93.25 73 LEU A N 1
ATOM 531 C CA . LEU A 1 73 ? -1.742 -4.764 -0.743 1.00 93.25 73 LEU A CA 1
ATOM 532 C C . LEU A 1 73 ? -2.862 -5.709 -0.351 1.00 93.25 73 LEU A C 1
ATOM 534 O O . LEU A 1 73 ? -3.830 -5.908 -1.082 1.00 93.25 73 LEU A O 1
ATOM 538 N N . ALA A 1 74 ? -2.727 -6.291 0.828 1.00 94.69 74 ALA A N 1
ATOM 539 C CA . ALA A 1 74 ? -3.751 -7.116 1.436 1.00 94.69 74 ALA A CA 1
ATOM 540 C C . ALA A 1 74 ? -3.766 -6.882 2.940 1.00 94.69 74 ALA A C 1
ATOM 542 O O . ALA A 1 74 ? -2.739 -6.580 3.548 1.00 94.69 74 ALA A O 1
ATOM 543 N N . GLY A 1 75 ? -4.930 -7.040 3.554 1.00 94.00 75 GLY A N 1
ATOM 544 C CA . GLY A 1 75 ? -5.071 -6.831 4.982 1.00 94.00 75 GLY A CA 1
ATOM 545 C C . GLY A 1 75 ? -6.119 -7.719 5.617 1.00 94.00 75 GLY A C 1
ATOM 546 O O . GLY A 1 75 ? -7.041 -8.213 4.966 1.00 94.00 75 GLY A O 1
ATOM 547 N N . LEU A 1 76 ? -5.955 -7.897 6.923 1.00 95.50 76 LEU A N 1
ATOM 548 C CA . LEU A 1 76 ? -6.902 -8.559 7.805 1.00 95.50 76 LEU A CA 1
ATOM 549 C C . LEU A 1 76 ? -7.320 -7.582 8.895 1.00 95.50 76 LEU A C 1
ATOM 551 O O . LEU A 1 76 ? -6.493 -6.863 9.457 1.00 95.50 76 LEU A O 1
ATOM 555 N N . GLN A 1 77 ? -8.608 -7.583 9.204 1.00 94.94 77 GLN A N 1
ATOM 556 C CA . GLN A 1 77 ? -9.200 -6.774 10.250 1.00 94.94 77 GLN A CA 1
ATOM 557 C C . GLN A 1 77 ? -9.992 -7.661 11.210 1.00 94.94 77 GLN A C 1
ATOM 559 O O . GLN A 1 77 ? -10.849 -8.447 10.809 1.00 94.94 77 GLN A O 1
ATOM 564 N N . LEU A 1 78 ? -9.712 -7.490 12.497 1.00 93.00 78 LEU A N 1
ATOM 565 C CA . LEU A 1 78 ? -10.409 -8.123 13.605 1.00 93.00 78 LEU A CA 1
ATOM 566 C C . LEU A 1 78 ? -11.168 -7.041 14.360 1.00 93.00 78 LEU A C 1
ATOM 568 O O . LEU A 1 78 ? -10.565 -6.073 14.818 1.00 93.00 78 LEU A O 1
ATOM 572 N N . LYS A 1 79 ? -12.481 -7.195 14.505 1.00 94.50 79 LYS A N 1
ATOM 573 C CA . LYS A 1 79 ? -13.313 -6.318 15.332 1.00 94.50 79 LYS A CA 1
ATOM 574 C C . LYS A 1 79 ? -13.957 -7.131 16.443 1.00 94.50 79 LYS A C 1
ATOM 576 O O . LYS A 1 79 ? -14.604 -8.129 16.156 1.00 94.50 79 LYS A O 1
ATOM 581 N N . TYR A 1 80 ? -13.824 -6.680 17.685 1.00 94.00 80 TYR A N 1
ATOM 582 C CA . TYR A 1 80 ? -14.446 -7.313 18.845 1.00 94.00 80 TYR A CA 1
ATOM 583 C C . TYR A 1 80 ? -15.401 -6.353 19.559 1.00 94.00 80 TYR A C 1
ATOM 585 O O . TYR A 1 80 ? -15.053 -5.199 19.824 1.00 94.00 80 TYR A O 1
ATOM 593 N N . GLN A 1 81 ? -16.605 -6.825 19.871 1.00 94.75 81 GLN A N 1
ATOM 594 C CA . GLN A 1 81 ? -17.639 -6.093 20.591 1.00 94.75 81 GLN A CA 1
ATOM 595 C C . GLN A 1 81 ? -17.555 -6.418 22.091 1.00 94.75 81 GLN A C 1
ATOM 597 O O . GLN A 1 81 ? -17.909 -7.511 22.518 1.00 94.75 81 GLN A O 1
ATOM 602 N N . PHE A 1 82 ? -17.107 -5.462 22.907 1.00 9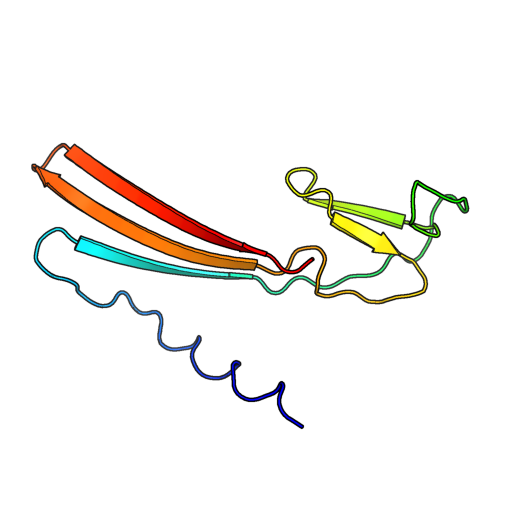3.19 82 PHE A N 1
ATOM 603 C CA . PHE A 1 82 ? -16.993 -5.638 24.362 1.00 93.19 82 PHE A CA 1
ATOM 604 C C . PHE A 1 82 ? -18.330 -5.413 25.088 1.00 93.19 82 PHE A C 1
ATOM 606 O O . PHE A 1 82 ? -18.587 -6.009 26.129 1.00 93.19 82 PHE A O 1
ATOM 613 N N . SER A 1 83 ? -19.176 -4.524 24.560 1.00 93.62 83 SER A N 1
ATOM 614 C CA . SER A 1 83 ? -20.533 -4.227 25.047 1.00 93.62 83 SER A CA 1
ATOM 615 C C . SER A 1 83 ? -21.384 -3.683 23.893 1.00 93.62 83 SER A C 1
ATOM 617 O O . SER A 1 83 ? -20.810 -3.325 22.868 1.00 93.62 83 SER A O 1
ATOM 619 N N . PRO A 1 84 ? -22.714 -3.496 24.015 1.00 91.75 84 PRO A N 1
ATOM 620 C CA . PRO A 1 84 ? -23.531 -2.942 22.924 1.00 91.75 84 PRO A CA 1
ATOM 621 C C . PRO A 1 84 ? -23.093 -1.558 22.410 1.00 91.75 84 PRO A C 1
ATOM 623 O O . PRO A 1 84 ? -23.525 -1.138 21.342 1.00 91.75 84 PRO A O 1
ATOM 626 N N . LYS A 1 85 ? -22.247 -0.836 23.161 1.00 96.25 85 LYS A N 1
ATOM 627 C CA . LYS A 1 85 ? -21.766 0.512 22.816 1.00 96.25 85 LYS A CA 1
ATOM 628 C C . LYS A 1 85 ? -20.246 0.619 22.677 1.00 96.25 85 LYS A C 1
ATOM 630 O O . LYS A 1 85 ? -19.758 1.695 22.352 1.00 96.25 85 LYS A O 1
ATOM 635 N N . LEU A 1 86 ? -19.497 -0.454 22.937 1.00 96.81 86 LEU A N 1
ATOM 636 C CA . LEU A 1 86 ? -18.036 -0.436 22.918 1.00 96.81 86 LEU A CA 1
ATOM 637 C C . LEU A 1 86 ? -17.489 -1.577 22.065 1.00 96.81 86 LEU A C 1
ATOM 639 O O . LEU A 1 86 ? -17.794 -2.745 22.302 1.00 96.81 86 LEU A O 1
ATOM 643 N N . SER A 1 87 ? -16.624 -1.229 21.116 1.00 96.38 87 SER A N 1
ATOM 644 C CA . SER A 1 87 ? -15.898 -2.182 20.279 1.00 96.38 87 SER A CA 1
ATOM 645 C C . SER A 1 87 ? -14.460 -1.739 20.058 1.00 96.38 87 SER A C 1
ATOM 647 O O . SER A 1 87 ? -14.182 -0.541 20.058 1.00 96.38 87 SER A O 1
ATOM 649 N N . GLY A 1 88 ? -13.576 -2.697 19.806 1.00 97.19 88 GLY A N 1
ATOM 650 C CA . GLY A 1 88 ? -12.197 -2.461 19.387 1.00 97.19 88 GLY A CA 1
ATOM 651 C C . GLY A 1 88 ? -11.929 -3.100 18.033 1.00 97.19 88 GLY A C 1
ATOM 652 O O . GLY A 1 88 ? -12.502 -4.144 17.721 1.00 97.19 88 GLY A O 1
ATOM 653 N N . THR A 1 89 ? -11.051 -2.480 17.249 1.00 96.38 89 THR A N 1
ATOM 654 C CA . THR A 1 89 ? -10.629 -2.988 15.942 1.00 96.38 89 THR A CA 1
ATOM 655 C C . THR A 1 89 ? -9.110 -3.030 15.881 1.00 96.38 89 THR A C 1
ATOM 657 O O . THR A 1 89 ? -8.451 -2.056 16.235 1.00 96.38 89 THR A O 1
ATOM 660 N N . VAL A 1 90 ? -8.564 -4.144 15.404 1.00 96.88 90 VAL A N 1
ATOM 661 C CA . VAL A 1 90 ? -7.146 -4.313 15.077 1.00 96.88 90 VAL A CA 1
ATOM 662 C C . VAL A 1 90 ? -7.049 -4.657 13.597 1.00 96.88 90 VAL A C 1
ATOM 664 O O . VAL A 1 90 ? -7.780 -5.523 13.118 1.00 96.88 90 VAL A O 1
ATOM 667 N N . GLN A 1 91 ? -6.160 -3.981 12.870 1.00 95.31 91 GLN A N 1
ATOM 668 C CA . GLN A 1 91 ? -5.919 -4.233 11.452 1.00 95.31 91 GLN A CA 1
ATOM 669 C C . GLN A 1 91 ? -4.425 -4.438 11.204 1.00 95.31 91 GLN A C 1
ATOM 671 O O . GLN A 1 91 ? -3.595 -3.707 11.741 1.00 95.31 91 GLN A O 1
ATOM 676 N N . VAL A 1 92 ? -4.102 -5.434 10.382 1.00 95.38 92 VAL A N 1
ATOM 677 C CA . VAL A 1 92 ? -2.752 -5.681 9.869 1.00 95.38 92 V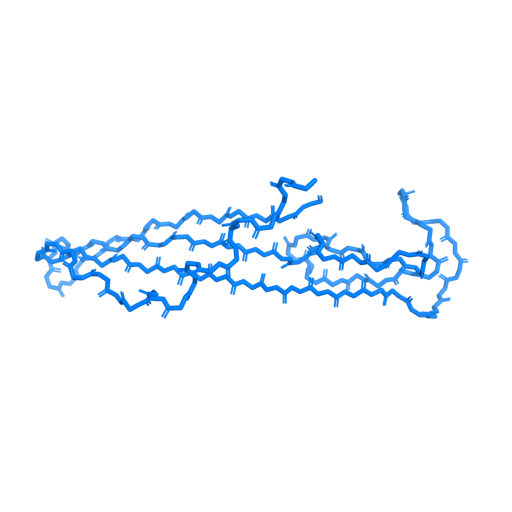AL A CA 1
ATOM 678 C C . VAL A 1 92 ? -2.815 -5.616 8.350 1.00 95.38 92 VAL A C 1
ATOM 680 O O . VAL A 1 92 ? -3.668 -6.265 7.744 1.00 95.38 92 VAL A O 1
ATOM 683 N N . VAL A 1 93 ? -1.919 -4.838 7.746 1.00 93.44 93 VAL A N 1
ATOM 684 C CA . VAL A 1 93 ? -1.830 -4.645 6.294 1.00 93.44 93 VAL A CA 1
ATOM 685 C C . VAL A 1 93 ? -0.422 -5.005 5.837 1.00 93.44 93 VAL A C 1
ATOM 687 O O . VAL A 1 93 ? 0.560 -4.564 6.431 1.00 93.44 93 VAL A O 1
ATOM 690 N N . ALA A 1 94 ? -0.334 -5.812 4.785 1.00 92.38 94 ALA A N 1
ATOM 691 C CA . ALA A 1 94 ? 0.893 -6.108 4.067 1.00 92.38 94 ALA A CA 1
ATOM 692 C C . ALA A 1 94 ? 0.831 -5.442 2.690 1.00 92.38 94 ALA A C 1
ATOM 694 O O . ALA A 1 94 ? -0.152 -5.604 1.964 1.00 92.38 94 ALA A O 1
ATOM 695 N N . ARG A 1 95 ? 1.889 -4.713 2.333 1.00 89.56 95 ARG A N 1
ATOM 696 C CA . ARG A 1 95 ? 2.069 -4.109 1.009 1.00 89.56 95 ARG A CA 1
ATOM 697 C C . ARG A 1 95 ? 3.181 -4.839 0.270 1.00 89.56 95 ARG A C 1
ATOM 699 O O . ARG A 1 95 ? 4.131 -5.309 0.896 1.00 89.56 95 ARG A O 1
ATOM 706 N N . SER A 1 96 ? 3.077 -4.906 -1.048 1.00 82.12 96 SER A N 1
ATOM 707 C CA . SER A 1 96 ? 4.250 -5.125 -1.888 1.00 82.12 96 SER A CA 1
ATOM 708 C C . SER A 1 96 ? 5.177 -3.896 -1.844 1.00 82.12 96 SER A C 1
ATOM 710 O O . SER A 1 96 ? 4.754 -2.793 -1.483 1.00 82.12 96 SER A O 1
ATOM 712 N N . SER A 1 97 ? 6.461 -4.086 -2.135 1.00 67.88 97 SER A N 1
ATOM 713 C CA . SER A 1 97 ? 7.472 -3.019 -2.190 1.00 67.88 97 SER A CA 1
ATOM 714 C C . SER A 1 97 ? 8.483 -3.313 -3.279 1.00 67.88 97 SER A C 1
ATOM 716 O O . SER A 1 97 ? 8.906 -4.493 -3.317 1.00 67.88 97 SER A O 1
#

Foldseek 3Di:
DPPPPPPPPPPPQPWDPDPDFKTKGKDWDFDKDADADDDADDDPPAGDPWDFDDVVQRQIHHNVDIDRQRFTKMKMKMKGDPDPPDIDMDMDMDGGD

Sequence (97 aa):
MKKLTVAILLASAGAASAADGLTVSGFATVAGGKAFDGYTGDFLEFKCPCFIGNYEHGATYEKDRFSLDQESLAGLQLKYQFSPKLSGTVQVVARSS